Protein AF-A0A519VV46-F1 (afdb_monomer_lite)

Foldseek 3Di:
DDAAADECQVQQLVCVVVPVPDDDDSLVVLLVVVVVPHQHYEYEDDPVRNGDHLVNLVVNLVRHPGHYHYDYDPDPVSVVSCVVSVD

Sequence (87 aa):
MVKLSVNINKIATLRNARGLHARPDLLQAARDIERFGAEGITVHPRPDERHIRYDDVRNLKSVVTTELNVEGNPTPDFVALCREVRP

Secondary structure (DSSP, 8-state):
----EEE-HHHHHHHHTT-TTSSSPHHHHHHHHHHTT-SEEEE-B-TT-SSB-HHHHHHHHTT--SEEEE-----HHHHHHHHHH--

pLDDT: mean 96.01, std 4.05, range [77.69, 98.88]

Radius of gyration: 12.42 Å; chains: 1; bounding box: 24×31×32 Å

Structure (mmCIF, N/CA/C/O backbone):
data_AF-A0A519VV46-F1
#
_entry.id   AF-A0A519VV46-F1
#
loop_
_atom_site.group_PDB
_atom_site.id
_atom_site.type_symbol
_atom_site.label_atom_id
_atom_site.label_alt_id
_atom_site.label_comp_id
_atom_site.label_asym_id
_atom_site.label_entity_id
_atom_site.label_seq_id
_atom_site.pdbx_PDB_ins_code
_atom_site.Cartn_x
_atom_site.Cartn_y
_atom_site.Cartn_z
_atom_site.occupancy
_atom_site.B_iso_or_equiv
_atom_site.auth_seq_id
_atom_site.auth_comp_id
_atom_site.auth_asym_id
_atom_site.auth_atom_id
_atom_site.pdbx_PDB_model_num
ATOM 1 N N . MET A 1 1 ? -9.593 16.257 15.452 1.00 84.44 1 MET A N 1
ATOM 2 C CA . MET A 1 1 ? -8.801 15.287 16.240 1.00 84.44 1 MET A CA 1
ATOM 3 C C . MET A 1 1 ? -7.617 14.851 15.387 1.00 84.44 1 MET A C 1
ATOM 5 O O . MET A 1 1 ? -7.737 14.923 14.169 1.00 84.44 1 MET A O 1
ATOM 9 N N . VAL A 1 2 ? -6.485 14.486 15.992 1.00 94.62 2 VAL A N 1
ATOM 10 C CA . VAL A 1 2 ? -5.331 13.925 15.264 1.00 94.62 2 VAL A CA 1
ATOM 11 C C . VAL A 1 2 ? -5.693 12.541 14.728 1.00 94.62 2 VAL A C 1
ATOM 13 O O . VAL A 1 2 ? -6.324 11.780 15.453 1.00 94.62 2 VAL A O 1
ATOM 16 N N . LYS A 1 3 ? -5.273 12.242 13.493 1.00 97.44 3 LYS A N 1
ATOM 17 C CA . LYS A 1 3 ? -5.466 10.949 12.829 1.00 97.44 3 LYS A CA 1
ATOM 18 C C . LYS A 1 3 ? -4.138 10.219 12.664 1.00 97.44 3 LYS A C 1
ATOM 20 O O . LYS A 1 3 ? -3.114 10.863 12.430 1.00 97.44 3 LYS A O 1
ATOM 25 N N . LEU A 1 4 ? -4.162 8.890 12.741 1.00 98.38 4 LEU A N 1
ATOM 26 C CA . LEU A 1 4 ? -3.008 8.031 12.471 1.00 98.38 4 LEU A CA 1
ATOM 27 C C . LEU A 1 4 ? -3.218 7.264 11.162 1.00 98.38 4 LEU A C 1
ATOM 29 O O . LEU A 1 4 ? -4.127 6.442 11.079 1.00 98.38 4 LEU A O 1
ATOM 33 N N . SER A 1 5 ? -2.334 7.483 10.187 1.00 98.56 5 SER A N 1
ATOM 34 C CA . SER A 1 5 ? -2.219 6.647 8.987 1.00 98.56 5 SER A CA 1
ATOM 35 C C . SER A 1 5 ? -0.972 5.770 9.100 1.00 98.56 5 SER A C 1
ATOM 37 O O . SER A 1 5 ? 0.130 6.271 9.336 1.00 98.56 5 SER A O 1
ATOM 39 N N . VAL A 1 6 ? -1.131 4.451 8.997 1.00 98.81 6 VAL A N 1
ATOM 40 C CA . VAL A 1 6 ? -0.050 3.491 9.273 1.00 98.81 6 VAL A CA 1
ATOM 41 C C . VAL A 1 6 ? 0.622 3.057 7.980 1.00 98.81 6 VAL A C 1
ATOM 43 O O . VAL A 1 6 ? -0.016 2.515 7.079 1.00 98.81 6 VAL A O 1
ATOM 46 N N . ASN A 1 7 ? 1.939 3.245 7.899 1.00 98.75 7 ASN A N 1
ATOM 47 C CA . ASN A 1 7 ? 2.723 2.797 6.755 1.00 98.75 7 ASN A CA 1
ATOM 48 C C . ASN A 1 7 ? 3.019 1.287 6.821 1.00 98.75 7 ASN A C 1
ATOM 50 O O . ASN A 1 7 ? 3.673 0.821 7.756 1.00 98.75 7 ASN A O 1
ATOM 54 N N . ILE A 1 8 ? 2.599 0.527 5.804 1.00 98.62 8 ILE A N 1
ATOM 55 C CA . ILE A 1 8 ? 2.730 -0.945 5.775 1.00 98.62 8 ILE A CA 1
ATOM 56 C C . ILE A 1 8 ? 3.821 -1.468 4.826 1.00 98.62 8 ILE A C 1
ATOM 58 O O . ILE A 1 8 ? 3.923 -2.674 4.587 1.00 98.62 8 ILE A O 1
ATOM 62 N N . ASN A 1 9 ? 4.711 -0.603 4.326 1.00 98.19 9 ASN A N 1
ATOM 63 C CA . ASN A 1 9 ? 5.770 -0.984 3.379 1.00 98.19 9 ASN A CA 1
ATOM 64 C C . ASN A 1 9 ? 6.653 -2.136 3.889 1.00 98.19 9 ASN A C 1
ATOM 66 O O . ASN A 1 9 ? 7.065 -3.009 3.122 1.00 98.19 9 ASN A O 1
ATOM 70 N N . LYS A 1 10 ? 6.957 -2.158 5.191 1.00 97.75 10 LYS A N 1
ATOM 71 C CA . LYS A 1 10 ? 7.844 -3.175 5.781 1.00 97.75 10 LYS A CA 1
ATOM 72 C C . LYS A 1 10 ? 7.187 -4.547 5.925 1.00 97.75 10 LYS A C 1
ATOM 74 O O . LYS A 1 10 ? 7.896 -5.550 5.877 1.00 97.75 10 LYS A O 1
ATOM 79 N N . ILE A 1 11 ? 5.858 -4.610 5.981 1.00 97.81 11 ILE A N 1
ATOM 80 C CA . ILE A 1 11 ? 5.112 -5.874 5.903 1.00 97.81 11 ILE A CA 1
ATOM 81 C C . ILE A 1 11 ? 5.304 -6.481 4.509 1.00 97.81 11 ILE A C 1
ATOM 83 O O . ILE A 1 11 ? 5.675 -7.649 4.388 1.00 97.81 11 ILE A O 1
ATOM 87 N N . ALA A 1 12 ? 5.172 -5.665 3.459 1.00 97.56 12 ALA A N 1
ATOM 88 C CA . ALA A 1 12 ? 5.425 -6.099 2.088 1.00 97.56 12 ALA A CA 1
ATOM 89 C C . ALA A 1 12 ? 6.894 -6.497 1.855 1.00 97.56 12 ALA A C 1
ATOM 91 O O . ALA A 1 12 ? 7.153 -7.475 1.161 1.00 97.56 12 ALA A O 1
ATOM 92 N N . THR A 1 13 ? 7.865 -5.811 2.480 1.00 96.75 13 THR A N 1
ATOM 93 C CA . THR A 1 13 ? 9.279 -6.244 2.460 1.00 96.75 13 THR A CA 1
ATOM 94 C C . THR A 1 13 ? 9.438 -7.665 3.006 1.00 96.75 13 THR A C 1
ATOM 96 O O . THR A 1 13 ? 10.086 -8.495 2.368 1.00 96.75 13 THR A O 1
ATOM 99 N N . LEU A 1 14 ? 8.833 -7.960 4.163 1.00 96.06 14 LEU A N 1
ATOM 100 C CA . LEU A 1 14 ? 8.923 -9.284 4.780 1.00 96.06 14 LEU A CA 1
ATOM 101 C C . LEU A 1 14 ? 8.253 -10.362 3.916 1.00 96.06 14 LEU A C 1
ATOM 103 O O . LEU A 1 14 ? 8.829 -11.433 3.735 1.00 96.06 14 LEU A O 1
ATOM 107 N N . ARG A 1 15 ? 7.085 -10.059 3.332 1.00 96.62 15 ARG A N 1
ATOM 108 C CA . ARG A 1 15 ? 6.404 -10.947 2.377 1.00 96.62 15 ARG A CA 1
ATOM 109 C C . ARG A 1 15 ? 7.289 -11.228 1.164 1.00 96.62 15 ARG A C 1
ATOM 111 O O . ARG A 1 15 ? 7.531 -12.382 0.831 1.00 96.62 15 ARG A O 1
ATOM 118 N N . ASN A 1 16 ? 7.813 -10.185 0.517 1.00 94.81 16 ASN A N 1
ATOM 119 C CA . ASN A 1 16 ? 8.592 -10.321 -0.717 1.00 94.81 16 ASN A CA 1
ATOM 120 C C . ASN A 1 16 ? 9.853 -11.172 -0.517 1.00 94.81 16 ASN A C 1
ATOM 122 O O . ASN A 1 16 ? 10.224 -11.913 -1.422 1.00 94.81 16 ASN A O 1
ATOM 126 N N . ALA A 1 17 ? 10.458 -11.139 0.674 1.00 94.62 17 ALA A N 1
ATOM 127 C CA . ALA A 1 17 ? 11.597 -11.988 1.026 1.00 94.62 17 ALA A CA 1
ATOM 128 C C . ALA A 1 17 ? 11.267 -13.497 1.076 1.00 94.62 17 ALA A C 1
ATOM 130 O O . ALA A 1 17 ? 12.178 -14.319 1.162 1.00 94.62 17 ALA A O 1
ATOM 131 N N . ARG A 1 18 ? 9.981 -13.872 1.056 1.00 92.25 18 ARG A N 1
ATOM 132 C CA . ARG A 1 18 ? 9.490 -15.260 1.100 1.00 92.25 18 ARG A CA 1
ATOM 133 C C . ARG A 1 18 ? 8.641 -15.647 -0.120 1.00 92.25 18 ARG A C 1
ATOM 135 O O . ARG A 1 18 ? 8.241 -16.801 -0.222 1.00 92.25 18 ARG A O 1
ATOM 142 N N . GLY A 1 19 ? 8.407 -14.716 -1.046 1.00 88.62 19 GLY A N 1
ATOM 143 C CA . GLY A 1 19 ? 7.555 -14.892 -2.225 1.00 88.62 19 GLY A CA 1
ATOM 144 C C . GLY A 1 19 ? 6.173 -14.244 -2.078 1.00 88.62 19 GLY A C 1
ATOM 145 O O . GLY A 1 19 ? 5.681 -14.014 -0.978 1.00 88.62 19 GLY A O 1
ATOM 146 N N . LEU A 1 20 ? 5.527 -13.933 -3.204 1.00 77.69 20 LEU A N 1
ATOM 147 C CA . LEU A 1 20 ? 4.305 -13.110 -3.243 1.00 77.69 20 LEU A CA 1
ATOM 148 C C . LEU A 1 20 ? 3.088 -13.716 -2.531 1.00 77.69 20 LEU A C 1
ATOM 150 O O . LEU A 1 20 ? 2.242 -12.977 -2.039 1.00 77.69 20 LEU A O 1
ATOM 154 N N . HIS A 1 21 ? 3.021 -15.043 -2.448 1.00 81.56 21 HIS A N 1
ATOM 155 C CA . HIS A 1 21 ? 1.947 -15.771 -1.764 1.00 81.56 21 HIS A CA 1
ATOM 156 C C . HIS A 1 21 ? 2.341 -16.224 -0.351 1.00 81.56 21 HIS A C 1
ATOM 158 O O . HIS A 1 21 ? 1.628 -17.004 0.279 1.00 81.56 21 HIS A O 1
ATOM 164 N N . ALA A 1 22 ? 3.494 -15.772 0.146 1.00 83.44 22 ALA A N 1
ATOM 165 C CA . ALA A 1 22 ? 3.963 -16.101 1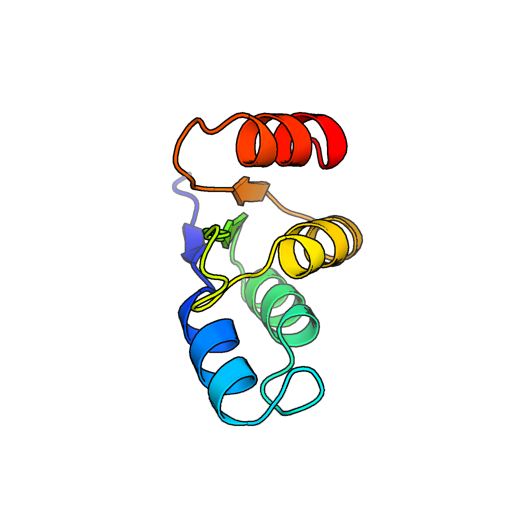.480 1.00 83.44 22 ALA A CA 1
ATOM 166 C C . ALA A 1 22 ? 3.370 -15.163 2.542 1.00 83.44 22 ALA A C 1
ATOM 168 O O . ALA A 1 22 ? 2.755 -14.140 2.247 1.00 83.44 22 ALA A O 1
ATOM 169 N N . ARG A 1 23 ? 3.569 -15.518 3.813 1.00 91.31 23 ARG A N 1
ATOM 170 C CA . ARG A 1 23 ? 3.253 -14.646 4.950 1.00 91.31 23 ARG A CA 1
ATOM 171 C C . ARG A 1 23 ? 4.368 -13.603 5.154 1.00 91.31 23 ARG A C 1
ATOM 173 O O . ARG A 1 23 ? 5.531 -13.919 4.895 1.00 91.31 23 ARG A O 1
ATOM 180 N N . PRO A 1 24 ? 4.051 -12.414 5.699 1.00 94.81 24 PRO A N 1
ATOM 181 C CA . PRO A 1 24 ? 2.724 -11.943 6.115 1.00 94.81 24 PRO A CA 1
ATOM 182 C C . PRO A 1 24 ? 1.802 -11.589 4.939 1.00 94.81 24 PRO A C 1
ATOM 184 O O . PRO A 1 24 ? 2.257 -11.186 3.873 1.00 94.81 24 PRO A O 1
ATOM 187 N N . ASP A 1 25 ? 0.495 -11.730 5.161 1.00 96.19 25 ASP A N 1
ATOM 188 C CA . ASP A 1 25 ? -0.533 -11.291 4.213 1.00 96.19 25 ASP A CA 1
ATOM 189 C C . ASP A 1 25 ? -0.783 -9.790 4.388 1.00 96.19 25 ASP A C 1
ATOM 191 O O . ASP A 1 25 ? -1.189 -9.334 5.459 1.00 96.19 25 ASP A O 1
ATOM 195 N N . LEU A 1 26 ? -0.507 -9.032 3.329 1.00 97.25 26 LEU A N 1
ATOM 196 C CA . LEU A 1 26 ? -0.586 -7.577 3.335 1.00 97.25 26 LEU A CA 1
ATOM 197 C C . LEU A 1 26 ? -2.026 -7.067 3.501 1.00 97.25 26 LEU A C 1
ATOM 199 O O . LEU A 1 26 ? -2.242 -6.090 4.217 1.00 97.25 26 LEU A O 1
ATOM 203 N N . LEU A 1 27 ? -3.003 -7.724 2.867 1.00 97.88 27 LEU A N 1
ATOM 204 C CA . LEU A 1 27 ? -4.403 -7.294 2.908 1.00 97.88 27 LEU A CA 1
ATOM 205 C C . LEU A 1 27 ? -5.009 -7.573 4.278 1.00 97.88 27 LEU A C 1
ATOM 207 O O . LEU A 1 27 ? -5.731 -6.736 4.818 1.00 97.88 27 LEU A O 1
ATOM 211 N N . GLN A 1 28 ? -4.677 -8.727 4.863 1.00 98.12 28 GLN A N 1
ATOM 212 C CA . GLN A 1 28 ? -5.098 -9.034 6.225 1.00 98.12 28 GLN A CA 1
ATOM 213 C C . GLN A 1 28 ? -4.501 -8.038 7.225 1.00 98.12 28 GLN A C 1
ATOM 215 O O . GLN A 1 28 ? -5.226 -7.534 8.080 1.00 98.12 28 GLN A O 1
ATOM 220 N N . ALA A 1 29 ? -3.218 -7.691 7.080 1.00 98.31 29 ALA A N 1
ATOM 221 C CA . ALA A 1 29 ? -2.588 -6.711 7.955 1.00 98.31 29 ALA A CA 1
ATOM 222 C C . ALA A 1 29 ? -3.246 -5.325 7.858 1.00 98.31 29 ALA A C 1
ATOM 224 O O . ALA A 1 29 ? -3.480 -4.705 8.890 1.00 98.31 29 ALA A O 1
ATOM 225 N N . ALA A 1 30 ? -3.594 -4.860 6.653 1.00 98.69 30 ALA A N 1
ATOM 226 C CA . ALA A 1 30 ? -4.308 -3.594 6.473 1.00 98.69 30 ALA A CA 1
ATOM 227 C C . ALA A 1 30 ? -5.664 -3.590 7.206 1.00 98.69 30 ALA A C 1
ATOM 229 O O . ALA A 1 30 ? -5.929 -2.677 7.985 1.00 98.69 30 ALA A O 1
ATOM 230 N N . ARG A 1 31 ? -6.471 -4.652 7.048 1.00 98.69 31 ARG A N 1
ATOM 231 C CA . ARG A 1 31 ? -7.756 -4.802 7.763 1.00 98.69 31 ARG A CA 1
ATOM 232 C C . ARG A 1 31 ? -7.582 -4.807 9.280 1.00 98.69 31 ARG A C 1
ATOM 234 O O . ARG A 1 31 ? -8.378 -4.210 9.999 1.00 98.69 31 ARG A O 1
ATOM 241 N N . ASP A 1 32 ? -6.565 -5.510 9.776 1.00 98.75 32 ASP A N 1
ATOM 242 C CA . ASP A 1 32 ? -6.288 -5.590 11.210 1.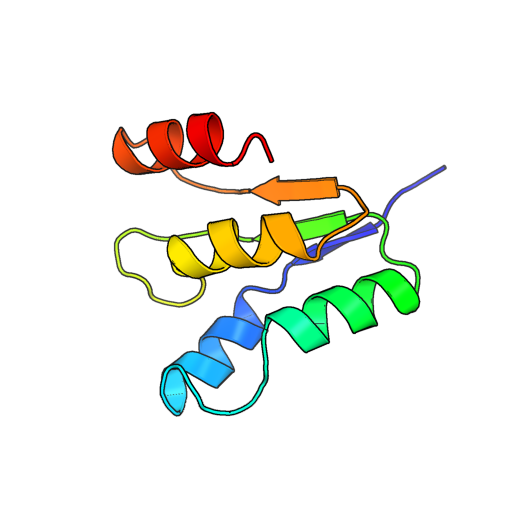00 98.75 32 ASP A CA 1
ATOM 243 C C . ASP A 1 32 ? -5.876 -4.227 11.776 1.00 98.75 32 ASP A C 1
ATOM 245 O O . ASP A 1 32 ? -6.353 -3.838 12.838 1.00 98.75 32 ASP A O 1
ATOM 249 N N . ILE A 1 33 ? -5.038 -3.488 11.050 1.00 98.75 33 ILE A N 1
ATOM 250 C CA . ILE A 1 33 ? -4.572 -2.152 11.431 1.00 98.75 33 ILE A CA 1
ATOM 251 C C . ILE A 1 33 ? -5.739 -1.157 11.515 1.00 98.75 33 ILE A C 1
ATOM 253 O O . ILE A 1 33 ? -5.844 -0.440 12.511 1.00 98.75 33 ILE A O 1
ATOM 257 N N . GLU A 1 34 ? -6.647 -1.150 10.534 1.00 98.62 34 GLU A N 1
ATOM 258 C CA . GLU A 1 34 ? -7.871 -0.336 10.597 1.00 98.62 34 GLU A CA 1
ATOM 259 C C . GLU A 1 34 ? -8.757 -0.752 11.780 1.00 98.62 34 GLU A C 1
ATOM 261 O O . GLU A 1 34 ? -9.190 0.094 12.563 1.00 98.62 34 GLU A O 1
ATOM 266 N N . ARG A 1 35 ? -8.962 -2.063 11.989 1.00 98.56 35 ARG A N 1
ATOM 267 C CA . ARG A 1 35 ? -9.731 -2.584 13.135 1.00 98.56 35 ARG A CA 1
ATOM 268 C C . ARG A 1 35 ? -9.133 -2.160 14.482 1.00 98.56 35 ARG A C 1
ATOM 270 O O . ARG A 1 35 ? -9.867 -2.025 15.456 1.00 98.56 35 ARG A O 1
ATOM 277 N N . PHE A 1 36 ? -7.819 -1.962 14.553 1.00 98.56 36 PHE A N 1
ATOM 278 C CA . PHE A 1 36 ? -7.118 -1.503 15.754 1.00 98.56 36 PHE A CA 1
ATOM 279 C C . PHE A 1 36 ? -7.090 0.0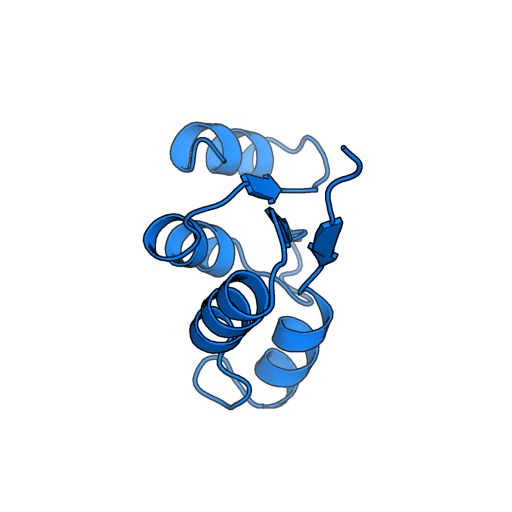24 15.916 1.00 98.56 36 PHE A C 1
ATOM 281 O O . PHE A 1 36 ? -6.480 0.517 16.863 1.00 98.56 36 PHE A O 1
ATOM 288 N N . GLY A 1 37 ? -7.788 0.764 15.052 1.00 98.25 37 GLY A N 1
ATOM 289 C CA . GLY A 1 37 ? -8.044 2.193 15.219 1.00 98.25 37 GLY A CA 1
ATOM 290 C C . GLY A 1 37 ? -7.200 3.110 14.340 1.00 98.25 37 GLY A C 1
ATOM 291 O O . GLY A 1 37 ? -7.216 4.318 14.561 1.00 98.25 37 GLY A O 1
ATOM 292 N N . ALA A 1 38 ? -6.464 2.580 13.357 1.00 98.56 38 ALA A N 1
ATOM 293 C CA . ALA A 1 38 ? -5.869 3.437 12.338 1.00 98.56 38 ALA A CA 1
ATOM 294 C C . ALA A 1 38 ? -6.967 4.082 11.479 1.00 98.56 38 ALA A C 1
ATOM 296 O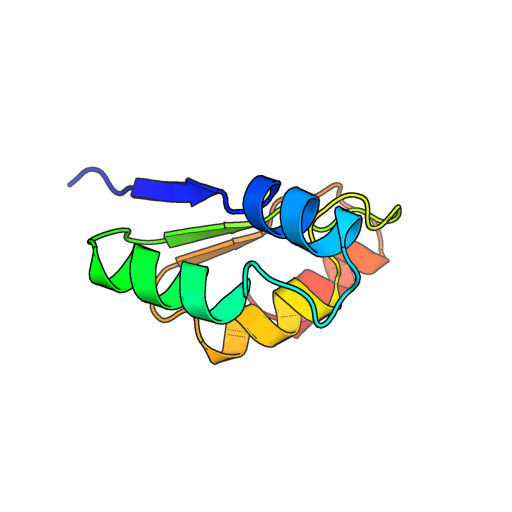 O . ALA A 1 38 ? -7.935 3.432 11.093 1.00 98.56 38 ALA A O 1
ATOM 297 N N . GLU A 1 39 ? -6.782 5.356 11.151 1.00 98.44 39 GLU A N 1
ATOM 298 C CA . GLU A 1 39 ? -7.679 6.130 10.284 1.00 98.44 39 GLU A CA 1
ATOM 299 C C . GLU A 1 39 ? -7.130 6.265 8.857 1.00 98.44 39 GLU A C 1
ATOM 301 O O . GLU A 1 39 ? -7.656 7.038 8.052 1.00 98.44 39 GLU A O 1
ATOM 306 N N . GLY A 1 40 ? -6.069 5.522 8.549 1.00 98.56 40 GLY A N 1
ATOM 307 C CA . GLY A 1 40 ? -5.521 5.420 7.213 1.00 98.56 40 GLY A CA 1
ATOM 308 C C . GLY A 1 40 ? -4.470 4.325 7.088 1.00 98.56 40 GLY A C 1
ATOM 309 O O . GLY A 1 40 ? -3.845 3.894 8.065 1.00 98.56 40 GLY A O 1
ATOM 310 N N . ILE A 1 41 ? -4.244 3.910 5.849 1.00 98.88 41 ILE A N 1
ATOM 311 C CA . ILE A 1 41 ? -3.171 3.017 5.436 1.00 98.88 41 ILE A CA 1
ATOM 312 C C . ILE A 1 41 ? -2.290 3.770 4.449 1.00 98.88 41 ILE A C 1
ATOM 314 O O . ILE A 1 41 ? -2.760 4.243 3.418 1.00 98.88 41 ILE A O 1
ATOM 318 N N . THR A 1 42 ? -0.995 3.854 4.751 1.00 98.88 42 THR A N 1
ATOM 319 C CA . THR A 1 42 ? -0.003 4.476 3.873 1.00 98.88 42 THR A CA 1
ATOM 320 C C . THR A 1 42 ? 0.836 3.417 3.160 1.00 98.88 42 THR A C 1
ATOM 322 O O . THR A 1 42 ? 1.358 2.482 3.778 1.00 98.88 42 THR A O 1
ATOM 325 N N . VAL A 1 43 ? 1.019 3.579 1.852 1.00 98.62 43 VAL A N 1
ATOM 326 C CA . VAL A 1 43 ? 1.867 2.714 1.024 1.00 98.62 43 VAL A CA 1
ATOM 327 C C . VAL A 1 43 ? 2.714 3.518 0.055 1.00 98.62 43 VAL A C 1
ATOM 329 O O . VAL A 1 43 ? 2.305 4.576 -0.402 1.00 98.62 43 VAL A O 1
ATOM 332 N N . HIS A 1 44 ? 3.884 2.987 -0.296 1.00 98.06 44 HIS A N 1
ATOM 333 C CA . HIS A 1 44 ? 4.776 3.591 -1.282 1.00 98.06 44 HIS A CA 1
ATOM 334 C C . HIS A 1 44 ? 5.143 2.560 -2.360 1.00 98.06 44 HIS A C 1
ATOM 336 O O . HIS A 1 44 ? 6.156 1.861 -2.212 1.00 98.06 44 HIS A O 1
ATOM 342 N N . PRO A 1 45 ? 4.335 2.406 -3.427 1.00 96.69 45 PRO A N 1
ATOM 343 C CA . PRO A 1 45 ? 4.696 1.579 -4.573 1.00 96.69 45 PRO A CA 1
ATOM 344 C C . PRO A 1 45 ? 5.953 2.122 -5.262 1.00 96.69 45 PRO A C 1
ATOM 346 O O . PRO A 1 45 ? 6.010 3.286 -5.655 1.00 96.69 45 PRO A O 1
ATOM 349 N N . ARG A 1 46 ? 6.974 1.279 -5.440 1.00 92.12 46 ARG A N 1
ATOM 350 C CA . ARG A 1 46 ? 8.205 1.669 -6.148 1.00 92.12 46 ARG A CA 1
ATOM 351 C C . ARG A 1 46 ? 8.311 0.966 -7.502 1.00 92.12 46 ARG A C 1
ATOM 353 O O . ARG A 1 46 ? 7.925 -0.195 -7.578 1.00 92.12 46 ARG A O 1
ATOM 360 N N . PRO A 1 47 ? 8.905 1.603 -8.532 1.00 90.00 47 PRO A N 1
ATOM 361 C CA . PRO A 1 47 ? 9.134 0.957 -9.830 1.00 90.00 47 PRO A CA 1
ATOM 362 C C . PRO A 1 47 ? 10.029 -0.287 -9.754 1.00 90.00 47 PR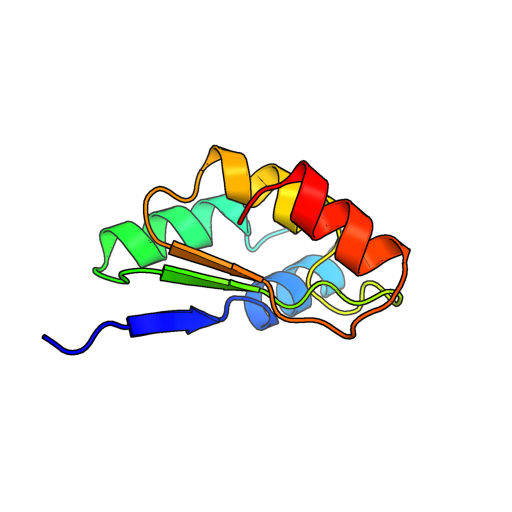O A C 1
ATOM 364 O O . PRO A 1 47 ? 9.902 -1.187 -10.570 1.00 90.00 47 PRO A O 1
ATOM 367 N N . ASP A 1 48 ? 10.930 -0.348 -8.765 1.00 91.94 48 ASP A N 1
ATOM 368 C CA . ASP A 1 48 ? 11.778 -1.521 -8.509 1.00 91.94 48 ASP A CA 1
ATOM 369 C C . ASP A 1 48 ? 11.078 -2.604 -7.670 1.00 91.94 48 ASP A C 1
ATOM 371 O O . ASP A 1 48 ? 11.707 -3.596 -7.310 1.00 91.94 48 ASP A O 1
ATOM 375 N N . GLU A 1 49 ? 9.806 -2.396 -7.307 1.00 88.31 49 GLU A N 1
ATOM 376 C CA . GLU A 1 49 ? 8.967 -3.325 -6.543 1.00 88.31 49 GLU A CA 1
ATOM 377 C C . GLU A 1 49 ? 9.609 -3.850 -5.246 1.00 88.31 49 GLU A C 1
ATOM 379 O O . GLU A 1 49 ? 9.292 -4.935 -4.748 1.00 88.31 49 GLU A O 1
ATOM 384 N N . ARG A 1 50 ? 10.504 -3.057 -4.642 1.00 87.81 50 ARG A N 1
ATOM 385 C CA . ARG A 1 50 ? 11.291 -3.482 -3.474 1.00 87.81 50 ARG A CA 1
ATOM 386 C C . ARG A 1 50 ? 10.431 -3.839 -2.256 1.00 87.81 50 ARG A C 1
ATOM 388 O O . ARG A 1 50 ? 10.840 -4.649 -1.427 1.00 87.81 50 ARG A O 1
ATOM 395 N N . HIS A 1 51 ? 9.256 -3.227 -2.121 1.00 93.50 51 HIS A N 1
ATOM 396 C CA . HIS A 1 51 ? 8.295 -3.500 -1.048 1.00 93.50 51 HIS A CA 1
ATOM 397 C C . HIS A 1 51 ? 6.869 -3.597 -1.586 1.00 93.50 51 HIS A C 1
ATOM 399 O O . HIS A 1 51 ? 6.419 -4.689 -1.925 1.00 93.50 51 HIS A O 1
ATOM 405 N N . ILE A 1 52 ? 6.170 -2.467 -1.658 1.00 97.44 52 ILE A N 1
ATOM 406 C CA . ILE A 1 52 ? 4.828 -2.383 -2.229 1.00 97.44 52 ILE A CA 1
ATOM 407 C C . ILE A 1 52 ? 4.960 -2.434 -3.746 1.00 97.44 52 ILE A C 1
ATOM 409 O O . ILE A 1 52 ? 5.769 -1.704 -4.329 1.00 97.44 52 ILE A O 1
ATOM 413 N N . ARG A 1 53 ? 4.160 -3.298 -4.362 1.00 95.81 53 ARG A N 1
ATOM 414 C CA . ARG A 1 53 ? 3.985 -3.402 -5.813 1.00 95.81 53 ARG A CA 1
ATOM 415 C C . ARG A 1 53 ? 2.762 -2.615 -6.255 1.00 95.81 53 ARG A C 1
ATOM 417 O O . ARG A 1 53 ? 1.918 -2.263 -5.436 1.00 95.81 53 ARG A O 1
ATOM 424 N N . TYR A 1 54 ? 2.627 -2.362 -7.550 1.00 96.75 54 TYR A N 1
ATOM 425 C CA . TYR A 1 54 ? 1.474 -1.604 -8.049 1.00 96.75 54 TYR A CA 1
ATOM 426 C C . TYR A 1 54 ? 0.168 -2.382 -7.836 1.00 96.75 54 TYR A C 1
ATOM 428 O O . TYR A 1 54 ? -0.841 -1.805 -7.436 1.00 96.75 54 TYR A O 1
ATOM 436 N N . ASP A 1 55 ? 0.217 -3.707 -7.971 1.00 96.06 55 ASP A N 1
ATOM 437 C CA . ASP A 1 55 ? -0.931 -4.574 -7.693 1.00 96.06 55 ASP A CA 1
ATOM 438 C C . ASP A 1 55 ? -1.305 -4.619 -6.211 1.00 96.06 55 ASP A C 1
ATOM 440 O O . ASP A 1 55 ? -2.478 -4.777 -5.884 1.00 96.06 55 ASP A O 1
ATOM 444 N N . ASP A 1 56 ? -0.353 -4.401 -5.297 1.00 97.31 56 ASP A N 1
ATOM 445 C CA . ASP A 1 56 ? -0.686 -4.261 -3.877 1.00 97.31 56 ASP A CA 1
ATOM 446 C C . ASP A 1 56 ? -1.599 -3.057 -3.655 1.00 97.31 56 ASP A C 1
ATOM 448 O O . ASP A 1 56 ? -2.561 -3.157 -2.904 1.00 97.31 56 ASP A O 1
ATOM 452 N N . VAL A 1 57 ? -1.342 -1.940 -4.340 1.00 98.19 57 VAL A N 1
ATOM 453 C CA . VAL A 1 57 ? -2.158 -0.723 -4.228 1.00 98.19 57 VAL A CA 1
ATOM 454 C C . VAL A 1 57 ? -3.570 -0.955 -4.770 1.00 98.19 57 VAL A C 1
ATOM 456 O O . VAL A 1 57 ? -4.544 -0.588 -4.111 1.00 98.19 57 VAL A O 1
ATOM 459 N N . ARG A 1 58 ? -3.699 -1.632 -5.920 1.00 97.94 58 ARG A N 1
ATOM 460 C CA . ARG A 1 58 ? -5.003 -2.021 -6.492 1.00 97.94 58 ARG A CA 1
ATOM 461 C C . ARG A 1 58 ? -5.793 -2.918 -5.546 1.00 97.94 58 ARG A C 1
ATOM 463 O O . ARG A 1 58 ? -6.968 -2.673 -5.286 1.00 97.94 58 ARG A O 1
ATOM 470 N N . ASN A 1 59 ? -5.130 -3.927 -4.988 1.00 97.62 59 ASN A N 1
ATOM 471 C CA . ASN A 1 59 ? -5.754 -4.858 -4.057 1.00 97.62 59 ASN A CA 1
ATOM 472 C C . ASN A 1 59 ? -6.140 -4.164 -2.743 1.00 97.62 59 ASN A C 1
ATOM 474 O O . ASN A 1 59 ? -7.234 -4.392 -2.229 1.00 97.62 59 ASN A O 1
ATOM 478 N N . LEU A 1 60 ? -5.289 -3.277 -2.221 1.00 98.44 60 LEU A N 1
ATOM 479 C CA . LEU A 1 60 ? -5.570 -2.506 -1.010 1.00 98.44 60 LEU A CA 1
ATOM 480 C C . LEU A 1 60 ? -6.793 -1.608 -1.175 1.00 98.44 60 LEU A C 1
ATOM 482 O O . LEU A 1 60 ? -7.605 -1.547 -0.257 1.00 98.44 60 LEU A O 1
ATOM 486 N N . LYS A 1 61 ? -7.000 -0.999 -2.349 1.00 98.12 61 LYS A N 1
ATOM 487 C CA . LYS A 1 61 ? -8.198 -0.185 -2.608 1.00 98.12 61 LYS A CA 1
ATOM 488 C C . LYS A 1 61 ? -9.509 -0.945 -2.404 1.00 98.12 61 LYS A C 1
ATOM 490 O O . LYS A 1 61 ? -10.513 -0.335 -2.059 1.00 98.12 61 LYS A O 1
ATOM 495 N N . SER A 1 62 ? -9.503 -2.265 -2.597 1.00 97.00 62 SER A N 1
ATOM 496 C CA . SER A 1 62 ? -10.691 -3.104 -2.399 1.00 97.00 62 SER A CA 1
ATOM 497 C C . SER A 1 62 ? -10.987 -3.453 -0.935 1.00 97.00 62 SER A C 1
ATOM 499 O O . SER A 1 62 ? -12.083 -3.927 -0.642 1.00 97.00 62 SER A O 1
ATOM 501 N N . VAL A 1 63 ? -10.030 -3.258 -0.016 1.00 97.94 63 VAL A N 1
ATOM 502 C CA . VAL A 1 63 ? -10.162 -3.680 1.393 1.00 97.94 63 VAL A CA 1
ATOM 503 C C . VAL A 1 63 ? -9.993 -2.556 2.408 1.00 97.94 63 VAL A C 1
ATOM 505 O O . VAL A 1 63 ? -10.526 -2.692 3.503 1.00 97.94 63 VAL A O 1
ATOM 508 N N . VAL A 1 64 ? -9.258 -1.493 2.071 1.00 98.44 64 VAL A N 1
ATOM 509 C CA . VAL A 1 64 ? -9.067 -0.318 2.931 1.00 98.44 64 VAL A CA 1
ATOM 510 C C . VAL A 1 64 ? -10.354 0.497 2.918 1.00 98.44 64 VAL A C 1
ATOM 512 O O . VAL A 1 64 ? -10.862 0.858 1.856 1.00 98.44 64 VAL A O 1
ATOM 515 N N . THR A 1 65 ? -10.896 0.749 4.105 1.00 98.25 65 THR A N 1
ATOM 516 C CA . THR A 1 65 ? -12.179 1.446 4.304 1.00 98.25 65 THR A CA 1
ATOM 517 C C . THR A 1 65 ? -12.016 2.863 4.854 1.00 98.25 65 THR A C 1
ATOM 519 O O . THR A 1 65 ? -12.959 3.654 4.825 1.00 98.25 65 THR A O 1
ATOM 522 N N . THR A 1 66 ? -10.815 3.186 5.328 1.00 97.81 66 THR A N 1
ATOM 523 C CA . THR A 1 66 ? -10.366 4.511 5.758 1.00 97.81 66 THR A CA 1
ATOM 524 C C . THR A 1 66 ? -9.557 5.191 4.642 1.00 97.81 66 THR A C 1
ATOM 526 O O . THR A 1 66 ? -9.735 4.883 3.462 1.00 97.81 66 THR A O 1
ATOM 529 N N . GLU A 1 67 ? -8.703 6.163 4.970 1.00 98.00 67 GLU A N 1
ATOM 530 C CA . GLU A 1 67 ? -7.834 6.803 3.979 1.00 98.00 67 GLU A CA 1
ATOM 531 C C . GLU A 1 67 ? -6.830 5.794 3.394 1.00 98.00 67 GLU A C 1
ATOM 533 O O . GLU A 1 67 ? -6.081 5.152 4.129 1.00 98.00 67 GLU A O 1
ATOM 538 N N . LEU A 1 68 ? -6.750 5.699 2.065 1.00 98.62 68 LEU A N 1
ATOM 539 C CA . LEU A 1 68 ? -5.632 5.042 1.394 1.00 98.62 68 LEU A CA 1
ATOM 540 C C . LEU A 1 68 ? -4.641 6.115 0.937 1.00 98.62 68 LEU A C 1
ATOM 542 O O . LEU A 1 68 ? -4.825 6.731 -0.102 1.00 98.62 68 LEU A O 1
ATOM 546 N N . ASN A 1 69 ? -3.570 6.334 1.692 1.00 98.69 69 ASN A N 1
ATOM 547 C CA . ASN A 1 69 ? -2.533 7.296 1.332 1.00 98.69 69 ASN A CA 1
ATOM 548 C C . ASN A 1 69 ? -1.448 6.618 0.475 1.00 98.69 69 ASN A C 1
ATOM 550 O O . ASN A 1 69 ? -0.779 5.679 0.918 1.00 98.69 69 ASN A O 1
ATOM 554 N N . VAL A 1 70 ? -1.261 7.083 -0.761 1.00 98.38 70 VAL A N 1
ATOM 555 C CA . VAL A 1 70 ? -0.313 6.494 -1.719 1.00 98.38 70 VAL A CA 1
ATOM 556 C C . VAL A 1 70 ? 0.830 7.472 -1.990 1.00 98.38 70 VAL A C 1
ATOM 558 O O . VAL A 1 70 ? 0.665 8.478 -2.674 1.00 98.38 70 VAL A O 1
ATOM 561 N N . GLU A 1 71 ? 2.010 7.152 -1.465 1.00 98.25 71 GLU A N 1
ATOM 562 C CA . GLU A 1 71 ? 3.252 7.905 -1.640 1.00 98.25 71 GLU A CA 1
ATOM 563 C C . GLU A 1 71 ? 4.007 7.443 -2.892 1.00 98.25 71 GLU A C 1
ATOM 565 O O . GLU A 1 71 ? 4.065 6.253 -3.204 1.00 98.25 71 GLU A O 1
ATOM 570 N N . GLY A 1 72 ? 4.666 8.363 -3.592 1.00 94.88 72 GLY A N 1
ATOM 571 C CA . GLY A 1 72 ? 5.518 7.986 -4.712 1.00 94.88 72 GLY A CA 1
ATOM 572 C C . GLY A 1 72 ? 6.142 9.164 -5.434 1.00 94.88 72 GLY A C 1
ATOM 573 O O . GLY A 1 72 ? 5.793 10.324 -5.220 1.00 94.88 72 GLY A O 1
ATOM 574 N N . ASN A 1 73 ? 7.086 8.842 -6.315 1.00 92.00 73 ASN A N 1
ATOM 575 C CA . ASN A 1 73 ? 7.639 9.813 -7.249 1.00 92.00 73 ASN A CA 1
ATOM 576 C C . ASN A 1 73 ? 6.619 10.085 -8.365 1.00 92.00 73 ASN A C 1
ATOM 578 O O . ASN A 1 73 ? 5.961 9.142 -8.803 1.00 92.00 73 ASN A O 1
ATOM 582 N N . PRO A 1 74 ? 6.526 11.318 -8.892 1.00 93.88 74 PRO A N 1
ATOM 583 C CA . PRO A 1 74 ? 5.557 11.695 -9.923 1.00 93.88 74 PRO A CA 1
ATOM 584 C C . PRO A 1 74 ? 5.948 11.168 -11.319 1.00 93.88 74 PRO A C 1
ATOM 586 O O . PRO A 1 74 ? 6.088 11.929 -12.274 1.00 93.88 74 PRO A O 1
ATOM 589 N N . THR A 1 75 ? 6.165 9.859 -11.447 1.00 95.62 75 THR A N 1
ATOM 590 C CA . THR A 1 75 ? 6.405 9.191 -12.730 1.00 95.62 75 THR A CA 1
ATOM 591 C C . THR A 1 75 ? 5.085 8.984 -13.479 1.00 95.62 75 THR A C 1
ATOM 593 O O . THR A 1 75 ? 4.028 8.924 -12.843 1.00 95.62 75 THR A O 1
ATOM 596 N N . PRO A 1 76 ? 5.105 8.833 -14.818 1.00 96.88 76 PRO A N 1
ATOM 597 C CA . PRO A 1 76 ? 3.892 8.560 -15.590 1.00 96.88 76 PRO A CA 1
ATOM 598 C C . PRO A 1 76 ? 3.103 7.354 -15.066 1.00 96.88 76 PRO A C 1
ATOM 600 O O . PRO A 1 76 ? 1.891 7.457 -14.882 1.00 96.88 76 PRO A O 1
ATOM 603 N N . ASP A 1 77 ? 3.792 6.255 -14.742 1.00 95.88 77 ASP A N 1
ATOM 604 C CA . ASP A 1 77 ? 3.147 5.028 -14.263 1.00 95.88 77 ASP A CA 1
ATOM 605 C C . ASP A 1 77 ? 2.524 5.206 -12.871 1.00 95.88 77 ASP A C 1
ATOM 607 O O . ASP A 1 77 ? 1.419 4.727 -12.616 1.00 95.88 77 ASP A O 1
ATOM 611 N N . PHE A 1 78 ? 3.187 5.951 -11.979 1.00 96.62 78 PHE A N 1
ATOM 612 C CA . PHE A 1 78 ? 2.644 6.271 -10.660 1.00 96.62 78 PHE A CA 1
ATOM 613 C C . PHE A 1 78 ? 1.410 7.175 -10.761 1.00 96.62 78 PHE A C 1
ATOM 615 O O . PHE A 1 78 ? 0.387 6.915 -10.132 1.00 96.62 78 PHE A O 1
ATOM 622 N N . VAL A 1 79 ? 1.466 8.217 -11.596 1.00 97.44 79 VAL A N 1
ATOM 623 C CA . VAL A 1 79 ? 0.321 9.112 -11.824 1.00 97.44 79 VAL A CA 1
ATOM 624 C C . VAL A 1 79 ? -0.852 8.349 -12.448 1.00 97.44 79 VAL A C 1
ATOM 626 O O . VAL A 1 79 ? -2.002 8.591 -12.074 1.00 97.44 79 VAL A O 1
ATOM 629 N N . ALA A 1 80 ? -0.584 7.415 -13.365 1.00 97.94 80 ALA A N 1
ATOM 630 C CA . ALA A 1 80 ? -1.602 6.535 -13.931 1.00 97.94 80 ALA A CA 1
ATOM 631 C C . ALA A 1 80 ? -2.249 5.651 -12.853 1.00 97.94 80 ALA A C 1
ATOM 633 O O . ALA A 1 80 ? -3.477 5.618 -12.765 1.00 97.94 80 ALA A O 1
ATOM 634 N N . LEU A 1 81 ? -1.444 5.030 -11.982 1.00 97.69 81 LEU A N 1
ATOM 635 C CA . LEU A 1 81 ? -1.928 4.245 -10.843 1.00 97.69 81 LEU A CA 1
ATOM 636 C C . LEU A 1 81 ? -2.822 5.081 -9.914 1.00 97.69 81 LEU A C 1
ATOM 638 O O . LEU A 1 81 ? -3.911 4.642 -9.556 1.00 97.69 81 LEU A O 1
ATOM 642 N N . CYS A 1 82 ? -2.420 6.304 -9.559 1.00 98.00 82 CYS A N 1
ATOM 643 C CA . CYS A 1 82 ? -3.234 7.182 -8.713 1.00 98.00 82 CYS A CA 1
ATOM 644 C C . CYS A 1 82 ? -4.566 7.571 -9.378 1.00 98.00 82 CYS A C 1
ATOM 646 O O . CYS A 1 82 ? -5.596 7.627 -8.709 1.00 98.00 82 CYS A O 1
ATOM 648 N N . ARG A 1 83 ? -4.580 7.812 -10.697 1.00 98.06 83 ARG A N 1
ATOM 649 C CA . ARG A 1 83 ? -5.818 8.102 -11.448 1.00 98.06 83 ARG A CA 1
ATOM 650 C C . ARG A 1 83 ? -6.764 6.905 -11.515 1.00 98.06 83 ARG A C 1
ATOM 652 O O . ARG A 1 83 ? -7.979 7.100 -11.486 1.00 98.06 83 ARG A O 1
ATOM 659 N N . GLU A 1 84 ? -6.203 5.705 -11.628 1.00 97.94 84 GLU A N 1
ATOM 660 C CA . GLU A 1 84 ? -6.930 4.436 -11.630 1.00 97.94 84 GLU A CA 1
ATOM 661 C C . GLU A 1 84 ? -7.545 4.160 -10.253 1.00 97.94 84 GLU A C 1
ATOM 663 O O . GLU A 1 84 ? -8.757 3.996 -10.129 1.00 97.94 84 GLU A O 1
ATOM 668 N N . VAL A 1 85 ? -6.708 4.155 -9.214 1.00 97.50 85 VAL A N 1
ATOM 669 C CA . VAL A 1 85 ? -7.076 3.740 -7.857 1.00 97.50 85 VAL A CA 1
ATOM 670 C C . VAL A 1 85 ? -7.919 4.791 -7.139 1.00 97.50 85 VAL A C 1
ATOM 672 O O . VAL A 1 85 ? -8.727 4.431 -6.282 1.00 97.50 85 VAL A O 1
ATOM 675 N N . ARG A 1 86 ? -7.754 6.076 -7.490 1.00 97.00 86 ARG A N 1
ATOM 676 C CA . ARG A 1 86 ? -8.348 7.223 -6.780 1.00 97.00 86 ARG A CA 1
ATOM 677 C C . ARG A 1 86 ? -8.189 7.046 -5.264 1.00 97.00 86 ARG A C 1
ATOM 679 O O . ARG A 1 86 ? -9.204 6.843 -4.589 1.00 97.00 86 ARG A O 1
ATOM 686 N N . PRO A 1 87 ? -6.930 6.961 -4.791 1.00 94.12 87 PRO A N 1
ATOM 687 C CA . PRO A 1 87 ? -6.611 6.642 -3.406 1.00 94.12 87 PRO A CA 1
ATOM 688 C C . PRO A 1 87 ? -7.432 7.486 -2.433 1.00 94.12 87 PRO A C 1
ATOM 690 O O . PRO A 1 87 ? -7.514 8.7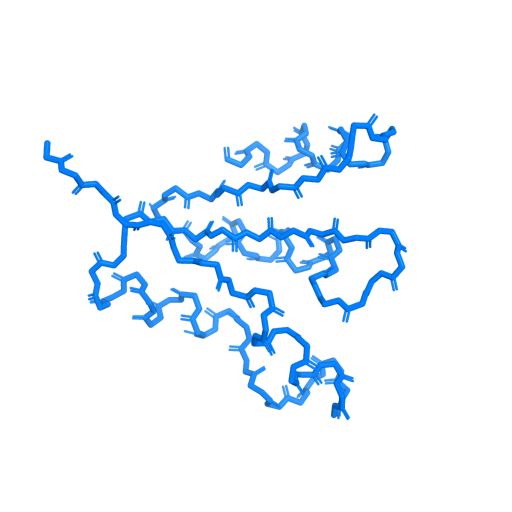17 -2.646 1.00 94.12 87 PRO A O 1
#